Protein AF-A0A968X7D4-F1 (afdb_monomer_lite)

Sequence (92 aa):
MKLKMMTDQVQNMITKMGQTVNDITKSMKAVKSASDALVGVSWKSPAANEFKGLLEQLHSASQPKIQELDRLKGRLNREKAQWEQTGSKLAG

pLDDT: mean 85.62, std 7.02, range [53.19, 93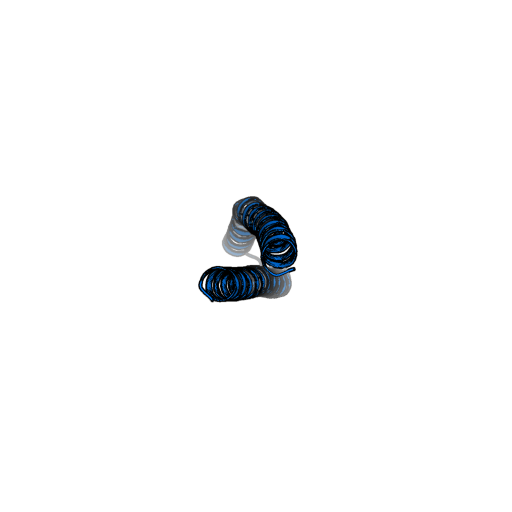.0]

Radius of gyration: 20.65 Å; chains: 1; bounding box: 51×17×52 Å

Structure (mmCIF, N/CA/C/O backbone):
data_AF-A0A968X7D4-F1
#
_entry.id   AF-A0A968X7D4-F1
#
loop_
_atom_site.group_PDB
_atom_site.id
_atom_site.type_symbol
_atom_site.label_atom_id
_atom_site.label_alt_id
_atom_site.label_comp_id
_atom_site.label_asym_id
_atom_site.label_entity_id
_atom_site.label_seq_id
_atom_site.pdbx_PDB_ins_code
_atom_site.Cartn_x
_atom_site.Cartn_y
_atom_site.Cartn_z
_atom_site.occupancy
_atom_site.B_iso_or_equiv
_atom_site.auth_seq_id
_atom_site.auth_comp_id
_atom_site.auth_asym_id
_atom_site.auth_atom_id
_atom_site.pdbx_PDB_model_num
ATOM 1 N N . MET A 1 1 ? -30.572 -2.641 16.147 1.00 61.47 1 MET A N 1
ATOM 2 C CA . MET A 1 1 ? -30.314 -3.070 14.747 1.00 61.47 1 MET A CA 1
ATOM 3 C C . MET A 1 1 ? -29.426 -2.110 13.944 1.00 61.47 1 MET A C 1
ATOM 5 O O . MET A 1 1 ? -28.511 -2.596 13.296 1.00 61.47 1 MET A O 1
ATOM 9 N N . LYS A 1 2 ? -29.619 -0.778 13.999 1.00 72.56 2 LYS A N 1
ATOM 10 C CA . LYS A 1 2 ? -28.835 0.192 13.195 1.00 72.56 2 LYS A CA 1
ATOM 11 C C . LYS A 1 2 ? -27.315 0.174 13.454 1.00 72.56 2 LYS A C 1
ATOM 13 O O . LYS A 1 2 ? -26.550 0.236 12.502 1.00 72.56 2 LYS A O 1
ATOM 18 N N . LEU A 1 3 ? -26.886 0.021 14.711 1.00 76.12 3 LEU A N 1
ATOM 19 C CA . LEU A 1 3 ? -25.461 0.059 15.082 1.00 76.12 3 LEU A CA 1
ATOM 20 C C . LEU A 1 3 ? -24.654 -1.111 14.487 1.00 76.12 3 LEU A C 1
ATOM 22 O O . LEU A 1 3 ? -23.587 -0.893 13.928 1.00 76.12 3 LEU A O 1
ATOM 26 N N . LYS A 1 4 ? -25.216 -2.330 14.522 1.00 77.75 4 LYS A N 1
ATOM 27 C CA . LYS A 1 4 ? -24.615 -3.536 13.922 1.00 77.75 4 LYS A CA 1
ATOM 28 C C . LYS A 1 4 ? -24.441 -3.401 12.403 1.00 77.75 4 LYS A C 1
ATOM 30 O O . LYS A 1 4 ? -23.392 -3.714 11.861 1.00 77.75 4 LYS A O 1
ATOM 35 N N . MET A 1 5 ? -25.452 -2.860 11.720 1.00 77.62 5 MET A N 1
ATOM 36 C CA . MET A 1 5 ? -25.381 -2.614 10.276 1.00 77.62 5 MET A CA 1
ATOM 37 C C . MET A 1 5 ? -24.261 -1.622 9.916 1.00 77.62 5 MET A C 1
ATOM 39 O O . MET A 1 5 ? -23.558 -1.822 8.929 1.00 77.62 5 MET A O 1
ATOM 43 N N . MET A 1 6 ? -24.056 -0.580 10.730 1.00 80.75 6 MET A N 1
ATOM 44 C CA . MET A 1 6 ? -22.970 0.386 10.527 1.00 80.75 6 MET A CA 1
ATOM 45 C C . MET A 1 6 ? -21.590 -0.235 10.779 1.00 80.75 6 MET A C 1
ATOM 47 O O . MET A 1 6 ? -20.674 -0.012 9.989 1.00 80.75 6 MET A O 1
ATOM 51 N N . THR A 1 7 ? -21.427 -1.050 11.827 1.00 86.12 7 THR A N 1
ATOM 52 C CA . THR A 1 7 ? -20.153 -1.742 12.101 1.00 86.12 7 THR A CA 1
ATOM 53 C C . THR A 1 7 ? -19.798 -2.751 11.009 1.00 86.12 7 THR A C 1
ATOM 55 O O . THR A 1 7 ? -18.627 -2.860 10.643 1.00 86.12 7 THR A O 1
ATOM 58 N N . ASP A 1 8 ? -20.793 -3.430 10.429 1.00 87.62 8 ASP A N 1
ATOM 59 C CA . ASP A 1 8 ? -20.603 -4.360 9.309 1.00 87.62 8 ASP A CA 1
ATOM 60 C C . ASP A 1 8 ? -20.213 -3.617 8.018 1.00 87.62 8 ASP A C 1
ATOM 62 O O . ASP A 1 8 ? -19.305 -4.032 7.294 1.00 87.62 8 ASP A O 1
ATOM 66 N N . GLN A 1 9 ? -20.838 -2.465 7.742 1.00 86.94 9 GLN A N 1
ATOM 67 C CA . GLN A 1 9 ? -20.450 -1.595 6.625 1.00 86.94 9 GLN A CA 1
ATOM 68 C C . GLN A 1 9 ? -19.015 -1.079 6.779 1.00 86.94 9 GLN A C 1
ATOM 70 O O . GLN A 1 9 ? -18.238 -1.133 5.823 1.00 86.94 9 GLN A O 1
ATOM 75 N N . VAL A 1 10 ? -18.637 -0.633 7.981 1.00 87.50 10 VAL A N 1
ATOM 76 C CA . VAL A 1 10 ? -17.263 -0.210 8.285 1.00 87.50 10 VAL A CA 1
ATOM 77 C C . VAL A 1 10 ? -16.278 -1.361 8.107 1.00 87.50 10 VAL A C 1
ATOM 79 O O . VAL A 1 10 ? -15.243 -1.172 7.469 1.00 87.50 10 VAL A O 1
ATOM 82 N N . GLN A 1 11 ? -16.613 -2.570 8.564 1.00 91.50 11 GLN A N 1
ATOM 83 C CA . GLN A 1 11 ? -15.776 -3.753 8.349 1.00 91.50 11 GLN A CA 1
ATOM 84 C C . GLN A 1 11 ? -15.548 -4.033 6.860 1.00 91.50 11 GLN A C 1
ATOM 86 O O . GLN A 1 11 ? -14.416 -4.282 6.444 1.00 91.50 11 GLN A O 1
ATOM 91 N N . ASN A 1 12 ? -16.601 -3.950 6.046 1.00 91.69 12 ASN A N 1
ATOM 92 C CA . ASN A 1 12 ? -16.501 -4.154 4.604 1.00 91.69 12 ASN A CA 1
ATOM 93 C C . ASN A 1 12 ? -15.609 -3.100 3.935 1.00 91.69 12 ASN A C 1
ATOM 95 O O . ASN A 1 12 ? -14.816 -3.438 3.054 1.00 91.69 12 ASN A O 1
ATOM 99 N N . MET A 1 13 ? -15.699 -1.836 4.359 1.00 89.56 13 MET A N 1
ATOM 100 C CA . MET A 1 13 ? -14.827 -0.768 3.859 1.00 89.56 13 MET A CA 1
ATOM 101 C C . MET A 1 13 ? -13.362 -1.006 4.238 1.00 89.56 13 MET A C 1
ATOM 103 O O . MET A 1 13 ? -12.494 -0.928 3.372 1.00 89.56 13 MET A O 1
ATOM 107 N N . ILE A 1 14 ? -13.090 -1.374 5.494 1.00 89.88 14 ILE A N 1
ATOM 108 C CA . ILE A 1 14 ? -11.747 -1.712 5.990 1.00 89.88 14 ILE A CA 1
ATOM 109 C C . ILE A 1 14 ? -11.132 -2.851 5.170 1.00 89.88 14 ILE A C 1
ATOM 111 O O . ILE A 1 14 ? -9.976 -2.754 4.750 1.00 89.88 14 ILE A O 1
ATOM 115 N N . THR A 1 15 ? -11.905 -3.906 4.900 1.00 93.00 15 THR A N 1
ATOM 116 C CA . THR A 1 15 ? -11.460 -5.046 4.088 1.00 93.00 15 THR A CA 1
ATOM 117 C C . THR A 1 15 ? -11.130 -4.621 2.659 1.00 93.00 15 THR A C 1
ATOM 119 O O . THR A 1 15 ? -10.041 -4.929 2.175 1.00 93.00 15 THR A O 1
ATOM 122 N N . LYS A 1 16 ? -12.022 -3.867 1.999 1.00 91.56 16 LYS A N 1
ATOM 123 C CA . LYS A 1 16 ? -11.799 -3.375 0.629 1.00 91.56 16 LYS A CA 1
ATOM 124 C C . LYS A 1 16 ? -10.574 -2.469 0.540 1.00 91.56 16 LYS A C 1
ATOM 126 O O . LYS A 1 16 ? -9.747 -2.654 -0.342 1.00 91.56 16 LYS A O 1
ATOM 131 N N . MET A 1 17 ? -10.407 -1.540 1.483 1.00 89.06 17 MET A N 1
ATOM 132 C CA . MET A 1 17 ? -9.213 -0.693 1.552 1.00 89.06 17 MET A CA 1
ATOM 133 C C . MET A 1 17 ? -7.938 -1.524 1.711 1.00 89.06 17 MET A C 1
ATOM 135 O O . MET A 1 17 ? -6.953 -1.275 1.020 1.00 89.06 17 MET A O 1
ATOM 139 N N . GLY A 1 18 ? -7.957 -2.528 2.594 1.00 90.81 18 GLY A N 1
ATOM 140 C CA . GLY A 1 18 ? -6.826 -3.434 2.788 1.00 90.81 18 GLY A CA 1
ATOM 141 C C . GLY A 1 18 ? -6.468 -4.221 1.524 1.00 90.81 18 GLY A C 1
ATOM 142 O O . GLY A 1 18 ? -5.287 -4.350 1.206 1.00 90.81 18 GLY A O 1
ATOM 143 N N . GLN A 1 19 ? -7.472 -4.700 0.784 1.00 92.94 19 GLN A N 1
ATOM 144 C CA . GLN A 1 19 ? -7.281 -5.370 -0.507 1.00 92.94 19 GLN A CA 1
ATOM 145 C C . GLN A 1 19 ? -6.660 -4.422 -1.538 1.00 92.94 19 GLN A C 1
ATOM 147 O O . GLN A 1 19 ? -5.605 -4.735 -2.079 1.00 92.94 19 GLN A O 1
ATOM 152 N N . THR A 1 20 ? -7.225 -3.225 -1.717 1.00 89.19 20 THR A N 1
ATOM 153 C CA . THR A 1 20 ? -6.703 -2.223 -2.658 1.00 89.19 20 THR A CA 1
ATOM 154 C C . THR A 1 20 ? -5.249 -1.848 -2.360 1.00 89.19 20 THR A C 1
ATOM 156 O O . THR A 1 20 ? -4.427 -1.790 -3.272 1.00 89.19 20 THR A O 1
ATOM 159 N N . VAL A 1 21 ? -4.896 -1.630 -1.088 1.00 89.00 21 VAL A N 1
ATOM 160 C CA . VAL A 1 21 ? -3.509 -1.335 -0.684 1.00 89.00 21 VAL A CA 1
ATOM 161 C C . VAL A 1 21 ? -2.567 -2.489 -1.035 1.00 89.00 21 VAL A C 1
ATOM 163 O O . VAL A 1 21 ? -1.469 -2.262 -1.555 1.00 89.00 21 VAL A O 1
ATOM 166 N N . ASN A 1 22 ? -2.991 -3.727 -0.778 1.00 91.50 22 ASN A N 1
ATOM 167 C CA . ASN A 1 22 ? -2.211 -4.918 -1.100 1.00 91.50 22 ASN A CA 1
ATOM 168 C C . ASN A 1 22 ? -2.001 -5.058 -2.615 1.00 91.50 22 ASN A C 1
ATOM 170 O O . ASN A 1 22 ? -0.881 -5.303 -3.061 1.00 91.50 22 ASN A O 1
ATOM 174 N N . ASP A 1 23 ? -3.051 -4.847 -3.405 1.00 91.56 23 ASP A N 1
ATOM 175 C CA . ASP A 1 23 ? -3.010 -4.971 -4.862 1.00 91.56 23 ASP A CA 1
ATOM 176 C C . ASP A 1 23 ? -2.124 -3.898 -5.501 1.00 91.56 23 ASP A C 1
ATOM 178 O O . ASP A 1 23 ? -1.306 -4.214 -6.370 1.00 91.56 23 ASP A O 1
ATOM 182 N N . ILE A 1 24 ? -2.195 -2.652 -5.018 1.00 87.56 24 ILE A N 1
ATOM 183 C CA . ILE A 1 24 ? -1.300 -1.569 -5.452 1.00 87.56 24 ILE A CA 1
ATOM 184 C C . ILE A 1 24 ? 0.153 -1.919 -5.110 1.00 87.56 24 ILE A C 1
ATOM 186 O O . ILE A 1 24 ? 1.032 -1.838 -5.969 1.00 87.56 24 ILE A O 1
ATOM 190 N N . THR A 1 25 ? 0.415 -2.363 -3.879 1.00 88.56 25 THR A N 1
ATOM 191 C CA . THR A 1 25 ? 1.770 -2.717 -3.424 1.00 88.56 25 THR A CA 1
ATOM 192 C C . THR A 1 25 ? 2.361 -3.861 -4.249 1.00 88.56 25 THR A C 1
ATOM 194 O O . THR A 1 25 ? 3.508 -3.784 -4.695 1.00 88.56 25 THR A O 1
ATOM 197 N N . LYS A 1 26 ? 1.572 -4.910 -4.507 1.00 91.25 26 LYS A N 1
ATOM 198 C CA . LYS A 1 26 ? 1.973 -6.039 -5.355 1.00 91.25 26 LYS A CA 1
ATOM 199 C C . LYS A 1 26 ? 2.241 -5.606 -6.789 1.00 91.25 26 LYS A C 1
ATOM 201 O O . LYS A 1 26 ? 3.271 -5.987 -7.339 1.00 91.25 26 LYS A O 1
ATOM 206 N N . SER A 1 27 ? 1.358 -4.795 -7.368 1.00 89.50 27 SER A N 1
ATOM 207 C CA . SER A 1 27 ? 1.497 -4.310 -8.744 1.00 89.50 27 SER A CA 1
ATOM 208 C C . SER A 1 27 ? 2.761 -3.470 -8.908 1.00 89.50 27 SER A C 1
ATOM 210 O O . SER A 1 27 ? 3.547 -3.717 -9.818 1.00 89.50 27 SER A O 1
ATOM 212 N N . MET A 1 28 ? 3.035 -2.550 -7.977 1.00 87.69 28 MET A N 1
ATOM 213 C CA . MET A 1 28 ? 4.273 -1.763 -7.991 1.00 87.69 28 MET A CA 1
ATOM 214 C C . MET A 1 28 ? 5.521 -2.640 -7.855 1.00 87.69 28 MET A C 1
ATOM 216 O O . MET A 1 28 ? 6.497 -2.431 -8.574 1.00 87.69 28 MET A O 1
ATOM 220 N N . LYS A 1 29 ? 5.497 -3.645 -6.968 1.00 88.44 29 LYS A N 1
ATOM 221 C CA . LYS A 1 29 ? 6.616 -4.584 -6.815 1.00 88.44 29 LYS A CA 1
ATOM 222 C C . LYS A 1 29 ? 6.843 -5.391 -8.094 1.00 88.44 29 LYS A C 1
ATOM 224 O O . LYS A 1 29 ? 7.987 -5.537 -8.509 1.00 88.44 29 LYS A O 1
ATOM 229 N N . ALA A 1 30 ? 5.775 -5.872 -8.730 1.00 89.44 30 ALA A N 1
ATOM 230 C CA . ALA A 1 30 ? 5.850 -6.621 -9.980 1.00 89.44 30 ALA A CA 1
ATOM 231 C C . ALA A 1 30 ? 6.432 -5.772 -11.117 1.00 89.44 30 ALA A C 1
ATOM 233 O O . ALA A 1 30 ? 7.355 -6.218 -11.793 1.00 89.44 30 ALA A O 1
ATOM 234 N N . VAL A 1 31 ? 5.959 -4.530 -11.279 1.00 86.75 31 VAL A N 1
ATOM 235 C CA . VAL A 1 31 ? 6.479 -3.597 -12.291 1.00 86.75 31 VAL A CA 1
ATOM 236 C C . VAL A 1 31 ? 7.951 -3.277 -12.034 1.00 86.75 31 VAL A C 1
ATOM 238 O O . VAL A 1 31 ? 8.755 -3.336 -12.962 1.00 86.75 31 VAL A O 1
ATOM 241 N N . LYS A 1 32 ? 8.333 -3.010 -10.779 1.00 86.44 32 LYS A N 1
ATOM 242 C CA . LYS A 1 32 ? 9.735 -2.772 -10.418 1.00 86.44 32 LYS A CA 1
ATOM 243 C C . LYS A 1 32 ? 10.609 -3.988 -10.729 1.00 86.44 32 LYS A C 1
ATOM 245 O O . LYS A 1 32 ? 11.639 -3.833 -11.369 1.00 86.44 32 LYS A O 1
ATOM 250 N N . SER A 1 33 ? 10.195 -5.190 -10.328 1.00 87.25 33 SER A N 1
ATOM 251 C CA . SER A 1 33 ? 10.946 -6.422 -10.601 1.00 87.25 33 SER A CA 1
ATOM 252 C C . SER A 1 33 ? 11.071 -6.717 -12.098 1.00 87.25 33 SER A C 1
ATOM 254 O O . SER A 1 33 ? 12.147 -7.102 -12.545 1.00 87.25 33 SER A O 1
ATOM 256 N N . ALA A 1 34 ? 10.008 -6.504 -12.880 1.00 84.62 34 ALA A N 1
ATOM 257 C CA . ALA A 1 34 ? 10.057 -6.648 -14.333 1.00 84.62 34 ALA A CA 1
ATOM 258 C C . ALA A 1 34 ? 11.002 -5.615 -14.969 1.00 84.62 34 ALA A C 1
ATOM 260 O O . ALA A 1 34 ? 11.804 -5.962 -15.834 1.00 84.62 34 ALA A O 1
ATOM 261 N N . SER A 1 35 ? 10.961 -4.364 -14.503 1.00 82.81 35 SER A N 1
ATOM 262 C CA . SER A 1 35 ? 11.874 -3.316 -14.963 1.00 82.81 35 SER A CA 1
ATOM 263 C C . SER A 1 35 ? 13.326 -3.616 -14.600 1.00 82.81 35 SER A C 1
ATOM 265 O O . SER A 1 35 ? 14.191 -3.465 -15.453 1.00 82.81 35 SER A O 1
ATOM 267 N N . ASP A 1 36 ? 13.607 -4.057 -13.373 1.00 83.31 36 ASP A N 1
ATOM 268 C CA . ASP A 1 36 ? 14.960 -4.412 -12.926 1.00 83.31 36 ASP A CA 1
ATOM 269 C C . ASP A 1 36 ? 15.529 -5.600 -13.731 1.00 83.31 36 ASP A C 1
ATOM 271 O O . ASP A 1 36 ? 16.731 -5.662 -13.970 1.00 83.31 36 ASP A O 1
ATOM 275 N N . ALA A 1 37 ? 14.678 -6.526 -14.192 1.00 82.12 37 ALA A N 1
ATOM 276 C CA . ALA A 1 37 ? 15.087 -7.637 -15.055 1.00 82.12 37 ALA A CA 1
ATOM 277 C C . ALA A 1 37 ? 15.370 -7.207 -16.509 1.00 82.12 37 ALA A C 1
ATOM 279 O O . ALA A 1 37 ? 16.201 -7.810 -17.192 1.00 82.12 37 ALA A O 1
ATOM 280 N N . LEU A 1 38 ? 14.678 -6.174 -16.999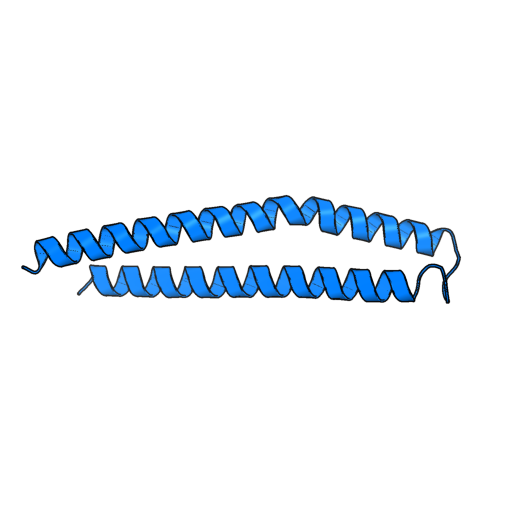 1.00 78.75 38 LEU A N 1
ATOM 281 C CA . LEU A 1 38 ? 14.836 -5.659 -18.361 1.00 78.75 38 LEU A CA 1
ATOM 282 C C . LEU A 1 38 ? 16.005 -4.670 -18.466 1.00 78.75 38 LEU A C 1
ATOM 284 O O . LEU A 1 38 ? 16.847 -4.797 -19.361 1.00 78.75 38 LEU A O 1
ATOM 288 N N . VAL A 1 39 ? 16.073 -3.702 -17.551 1.00 78.81 39 VAL A N 1
ATOM 289 C CA . VAL A 1 39 ? 17.061 -2.617 -17.542 1.00 78.81 39 VAL A CA 1
ATOM 290 C C . VAL A 1 39 ? 18.405 -3.142 -17.034 1.00 78.81 39 VAL A C 1
ATOM 292 O O . VAL A 1 39 ? 18.514 -3.636 -15.919 1.00 78.81 39 VAL A O 1
ATOM 295 N N . GLY A 1 40 ? 19.458 -3.027 -17.846 1.00 64.75 40 GLY A N 1
ATOM 296 C CA . GLY A 1 40 ? 20.812 -3.462 -17.469 1.00 64.75 40 GLY A CA 1
ATOM 297 C C . GLY A 1 40 ? 21.189 -4.885 -17.899 1.00 64.75 40 GLY A C 1
ATOM 298 O O . GLY A 1 40 ? 22.381 -5.194 -17.937 1.00 64.75 40 GLY A O 1
ATOM 299 N N . VAL A 1 41 ? 20.227 -5.710 -18.320 1.00 72.12 41 VAL A N 1
ATOM 300 C CA . VAL A 1 41 ? 20.499 -6.999 -18.985 1.00 72.12 41 VAL A CA 1
ATOM 301 C C . VAL A 1 41 ? 20.176 -6.903 -20.472 1.00 72.12 41 VAL A C 1
ATOM 303 O O . VAL A 1 41 ? 21.081 -7.025 -21.295 1.00 72.12 41 VAL A O 1
ATOM 306 N N . SER A 1 42 ? 18.917 -6.607 -20.806 1.00 72.81 42 SER A N 1
ATOM 307 C CA . SER A 1 42 ? 18.412 -6.639 -22.189 1.00 72.81 42 SER A CA 1
ATOM 308 C C . SER A 1 42 ? 18.189 -5.247 -22.783 1.00 72.81 42 SER A C 1
ATOM 310 O O . SER A 1 42 ? 18.271 -5.068 -23.994 1.00 72.81 42 SER A O 1
ATOM 312 N N . TRP A 1 43 ? 17.944 -4.243 -21.938 1.00 77.38 43 TRP A N 1
ATOM 313 C CA . TRP A 1 43 ? 17.716 -2.861 -22.346 1.00 77.38 43 TRP A CA 1
ATOM 314 C C . TRP A 1 43 ? 18.715 -1.933 -21.648 1.00 77.38 43 TRP A C 1
ATOM 316 O O . TRP A 1 43 ? 18.600 -1.628 -20.460 1.00 77.38 43 TRP A O 1
ATOM 326 N N . LYS A 1 44 ? 19.748 -1.520 -22.390 1.00 77.19 44 LYS A N 1
ATOM 327 C CA . LYS A 1 44 ? 20.801 -0.595 -21.939 1.00 77.19 44 LYS A CA 1
ATOM 328 C C . LYS A 1 44 ? 20.769 0.661 -22.806 1.00 77.19 44 LYS A C 1
ATOM 330 O O . LYS A 1 44 ? 21.546 0.790 -23.745 1.00 77.19 44 LYS A O 1
ATOM 335 N N . SER A 1 45 ? 19.838 1.566 -22.525 1.00 83.25 45 SER A N 1
ATOM 336 C CA . SER A 1 45 ? 19.767 2.868 -23.195 1.00 83.25 45 SER A CA 1
ATOM 337 C C . SER A 1 45 ? 19.445 3.984 -22.196 1.00 83.25 45 SER A C 1
ATOM 339 O O . SER A 1 45 ? 18.950 3.697 -21.104 1.00 83.25 45 SER A O 1
ATOM 341 N N . PRO A 1 46 ? 19.680 5.260 -22.551 1.00 83.50 46 PRO A N 1
ATOM 342 C CA . PRO A 1 46 ? 19.241 6.393 -21.737 1.00 83.50 46 PRO A CA 1
ATOM 343 C C . PRO A 1 46 ? 17.747 6.332 -21.386 1.00 83.50 46 PRO A C 1
ATOM 345 O O . PRO A 1 46 ? 17.388 6.557 -20.235 1.00 83.50 46 PRO A O 1
ATOM 348 N N . ALA A 1 47 ? 16.899 5.908 -22.330 1.00 85.31 47 ALA A N 1
ATOM 349 C CA . ALA A 1 47 ? 15.466 5.719 -22.100 1.00 85.31 47 ALA A CA 1
ATOM 350 C C . ALA A 1 47 ? 15.160 4.620 -21.061 1.00 85.31 47 ALA A C 1
ATOM 352 O O . ALA A 1 47 ? 14.209 4.745 -20.296 1.00 85.31 47 ALA A O 1
ATOM 353 N N . ALA A 1 48 ? 15.982 3.566 -20.985 1.00 84.62 48 ALA A N 1
ATOM 354 C CA . ALA A 1 48 ? 15.854 2.522 -19.965 1.00 84.62 48 ALA A CA 1
ATOM 355 C C . ALA A 1 48 ? 16.116 3.079 -18.553 1.00 84.62 48 ALA A C 1
ATOM 357 O O . ALA A 1 48 ? 15.398 2.767 -17.601 1.00 84.62 48 ALA A O 1
ATOM 358 N N . ASN A 1 49 ? 17.130 3.941 -18.429 1.00 84.06 49 ASN A N 1
ATOM 359 C CA . ASN A 1 49 ? 17.460 4.615 -17.173 1.00 84.06 49 ASN A CA 1
ATOM 360 C C . ASN A 1 49 ? 16.396 5.653 -16.788 1.00 84.06 49 ASN A C 1
ATOM 362 O O . ASN A 1 49 ? 16.031 5.742 -15.618 1.00 84.06 49 ASN A O 1
ATOM 366 N N . GLU A 1 50 ? 15.868 6.400 -17.760 1.00 87.75 50 GLU A N 1
ATOM 367 C CA . GLU A 1 50 ? 14.769 7.347 -17.547 1.00 87.75 50 GLU A CA 1
ATOM 368 C C . GLU A 1 50 ? 13.504 6.630 -17.061 1.00 87.75 50 GLU A C 1
ATOM 370 O O . GLU A 1 50 ? 12.926 7.012 -16.044 1.00 87.75 50 GLU A O 1
ATOM 375 N N . PHE A 1 51 ? 13.125 5.528 -17.716 1.00 86.44 51 PHE A N 1
ATOM 376 C CA . PHE A 1 51 ? 11.996 4.701 -17.298 1.00 86.44 51 PHE A CA 1
ATOM 377 C C . PHE A 1 51 ? 12.168 4.170 -15.869 1.00 86.44 51 PHE A C 1
ATOM 379 O O . PHE A 1 51 ? 11.244 4.260 -15.058 1.00 86.44 51 PHE A O 1
ATOM 386 N N . LYS A 1 52 ? 13.367 3.679 -15.523 1.00 85.25 52 LYS A N 1
ATOM 387 C CA . LYS A 1 52 ? 13.685 3.259 -14.152 1.00 85.25 52 LYS A CA 1
ATOM 388 C C . LYS A 1 52 ? 13.503 4.407 -13.152 1.00 85.25 52 LYS A C 1
ATOM 390 O O . LYS A 1 52 ? 12.876 4.208 -12.112 1.00 85.25 52 LYS A O 1
ATOM 395 N N . GLY A 1 53 ? 13.984 5.605 -13.483 1.00 87.56 53 GLY A N 1
ATOM 396 C CA . GLY A 1 53 ? 13.807 6.798 -12.653 1.00 87.56 53 GLY A CA 1
ATOM 397 C C . GLY A 1 53 ? 12.333 7.162 -12.446 1.00 87.56 53 GLY A C 1
ATOM 398 O O . GLY A 1 53 ? 11.917 7.432 -11.320 1.00 87.56 53 GLY A O 1
ATOM 399 N N . LEU A 1 54 ? 11.511 7.096 -13.498 1.00 90.38 54 LEU A N 1
ATOM 400 C CA . LEU A 1 54 ? 10.065 7.334 -13.405 1.00 90.38 54 LEU A CA 1
ATOM 401 C C . LEU A 1 54 ? 9.361 6.304 -12.509 1.00 90.38 54 LEU A C 1
ATOM 403 O O . LEU A 1 54 ? 8.473 6.665 -11.734 1.00 90.38 54 LEU A O 1
ATOM 407 N N . LEU A 1 55 ? 9.769 5.033 -12.556 1.00 88.56 55 LEU A N 1
ATOM 408 C CA . LEU A 1 55 ? 9.232 4.000 -11.665 1.00 88.56 55 LEU A CA 1
ATOM 409 C C . LEU A 1 55 ? 9.608 4.229 -10.198 1.00 88.56 55 LEU A C 1
ATOM 411 O O . LEU A 1 55 ? 8.770 4.051 -9.311 1.00 88.56 55 LEU A O 1
ATOM 415 N N . GLU A 1 56 ? 10.844 4.644 -9.926 1.00 88.06 56 GLU A N 1
ATOM 416 C CA . GLU A 1 56 ? 11.286 5.001 -8.574 1.00 88.06 56 GLU A CA 1
ATOM 417 C C . GLU A 1 56 ? 10.529 6.224 -8.034 1.00 88.06 56 GLU A C 1
ATOM 419 O O . GLU A 1 56 ? 10.109 6.228 -6.869 1.00 88.06 56 GLU A O 1
ATOM 424 N N . GLN A 1 57 ? 10.274 7.226 -8.882 1.00 90.56 57 GLN A N 1
ATOM 425 C CA . GLN A 1 57 ? 9.434 8.377 -8.545 1.00 90.56 57 GLN A CA 1
ATOM 426 C C . GLN A 1 57 ? 7.991 7.958 -8.252 1.00 90.56 57 GLN A C 1
ATOM 428 O O . GLN A 1 57 ? 7.440 8.358 -7.227 1.00 90.56 57 GLN A O 1
ATOM 433 N N . LEU A 1 58 ? 7.390 7.108 -9.093 1.00 86.94 58 LEU A N 1
ATOM 434 C CA . LEU A 1 58 ? 6.035 6.594 -8.883 1.00 86.94 58 LEU A CA 1
ATOM 435 C C . LEU A 1 58 ? 5.921 5.835 -7.555 1.00 86.94 58 LEU A C 1
ATOM 437 O O . LEU A 1 58 ? 4.980 6.062 -6.790 1.00 86.94 58 LEU A O 1
ATOM 441 N N . HIS A 1 59 ? 6.886 4.962 -7.256 1.00 87.62 59 HIS A N 1
ATOM 4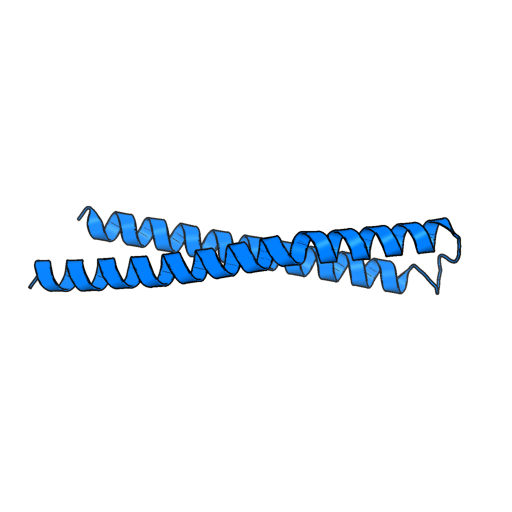42 C CA . HIS A 1 59 ? 6.932 4.227 -5.994 1.00 87.62 59 HIS A CA 1
ATOM 443 C C . HIS A 1 59 ? 7.038 5.182 -4.795 1.00 87.62 59 HIS A C 1
ATOM 445 O O . HIS A 1 59 ? 6.271 5.067 -3.836 1.00 87.62 59 HIS A O 1
ATOM 451 N N . SER A 1 60 ? 7.935 6.166 -4.876 1.00 89.81 60 SER A N 1
ATOM 452 C CA . SER A 1 60 ? 8.147 7.155 -3.813 1.00 89.81 60 SER A CA 1
ATOM 453 C C . SER A 1 60 ? 6.926 8.053 -3.599 1.00 89.81 60 SER A C 1
ATOM 455 O O . SER A 1 60 ? 6.566 8.331 -2.460 1.00 89.81 60 SER A O 1
ATOM 457 N N . ALA A 1 61 ? 6.235 8.452 -4.669 1.00 89.56 61 ALA A N 1
ATOM 458 C CA . ALA A 1 61 ? 5.015 9.256 -4.596 1.00 89.56 61 ALA A CA 1
ATOM 459 C C . ALA A 1 61 ? 3.803 8.465 -4.066 1.00 89.56 61 ALA A C 1
ATOM 461 O O . ALA A 1 61 ? 2.891 9.042 -3.468 1.00 89.56 61 ALA A 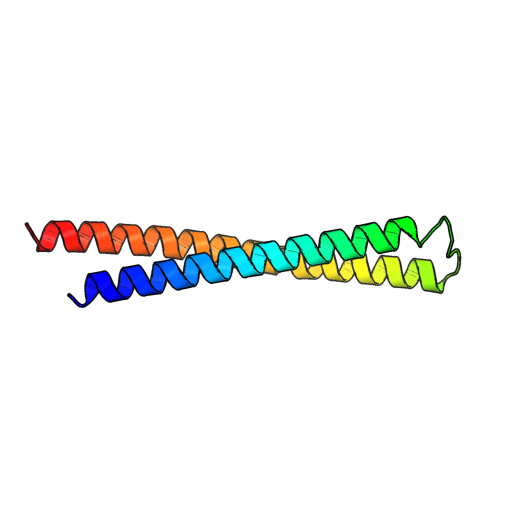O 1
ATOM 462 N N . SER A 1 62 ? 3.783 7.145 -4.269 1.00 87.62 62 SER A N 1
ATOM 463 C CA . SER A 1 62 ? 2.675 6.271 -3.853 1.00 87.62 62 SER A CA 1
ATOM 464 C C . SER A 1 62 ? 2.798 5.798 -2.401 1.00 87.62 62 SER A C 1
ATOM 466 O O . SER A 1 62 ? 1.783 5.590 -1.734 1.00 87.62 62 SER A O 1
ATOM 468 N N . GLN A 1 63 ? 4.025 5.673 -1.884 1.00 89.12 63 GLN A N 1
ATOM 469 C CA . GLN A 1 63 ? 4.326 5.269 -0.503 1.00 89.12 63 GLN A CA 1
ATOM 470 C C . GLN A 1 63 ? 3.549 6.075 0.561 1.00 89.12 63 GLN A C 1
ATOM 472 O O . GLN A 1 63 ? 2.868 5.454 1.382 1.00 89.12 63 GLN A O 1
ATOM 477 N N . PRO A 1 64 ? 3.547 7.426 0.549 1.00 91.06 64 PRO A N 1
ATOM 478 C CA . PRO A 1 64 ? 2.798 8.216 1.526 1.00 91.06 64 PRO A CA 1
ATOM 479 C C . PRO A 1 64 ? 1.292 7.945 1.500 1.00 91.06 64 PRO A C 1
ATOM 481 O O . PRO A 1 64 ? 0.670 7.837 2.555 1.00 91.06 64 PRO A O 1
ATOM 484 N N . LYS A 1 65 ? 0.709 7.773 0.306 1.00 89.19 65 LYS A N 1
ATOM 485 C CA . LYS A 1 65 ? -0.726 7.490 0.145 1.00 89.19 65 LYS A CA 1
ATOM 486 C C . LYS A 1 65 ? -1.092 6.117 0.701 1.00 89.19 65 LYS A C 1
ATOM 488 O O . LYS A 1 65 ? -2.117 5.970 1.357 1.00 89.19 65 LYS A O 1
ATOM 493 N N . ILE A 1 66 ? -0.238 5.117 0.489 1.00 90.00 66 ILE A N 1
ATOM 494 C CA . ILE A 1 66 ? -0.413 3.780 1.073 1.00 90.00 66 ILE A CA 1
ATOM 495 C C . ILE A 1 66 ? -0.371 3.849 2.602 1.00 90.00 66 ILE A C 1
ATOM 497 O O . ILE A 1 66 ? -1.254 3.310 3.268 1.00 90.00 66 ILE A O 1
ATOM 501 N N . GLN A 1 67 ? 0.599 4.574 3.163 1.00 90.50 67 GLN A N 1
ATOM 502 C CA . GLN A 1 67 ? 0.702 4.766 4.611 1.00 90.50 67 GLN A CA 1
ATOM 503 C C . GLN A 1 67 ? -0.515 5.508 5.183 1.00 90.50 67 GLN A C 1
ATOM 505 O O . GLN A 1 67 ? -0.983 5.185 6.275 1.00 90.50 67 GLN A O 1
ATOM 510 N N . GLU A 1 68 ? -1.047 6.494 4.463 1.00 91.44 68 GLU A N 1
ATOM 511 C CA . GLU A 1 68 ? -2.271 7.199 4.844 1.00 91.44 68 GLU A CA 1
ATOM 512 C C . GLU A 1 68 ? -3.490 6.267 4.853 1.00 91.44 68 GLU A C 1
ATOM 514 O O . GLU A 1 68 ? -4.244 6.259 5.830 1.00 91.44 68 GLU A O 1
ATOM 519 N N . LEU A 1 69 ? -3.644 5.422 3.830 1.00 89.31 69 LEU A N 1
ATOM 520 C CA . LEU A 1 69 ? -4.708 4.417 3.774 1.00 89.31 69 LEU A CA 1
ATOM 521 C C . LEU A 1 69 ? -4.607 3.415 4.932 1.00 89.31 69 LEU A C 1
ATOM 523 O O . LEU A 1 69 ? -5.623 3.098 5.555 1.00 89.31 69 LEU A O 1
ATOM 527 N N . ASP A 1 70 ? -3.400 2.969 5.285 1.00 88.56 70 ASP A N 1
ATOM 528 C CA . ASP A 1 70 ? -3.184 2.095 6.443 1.00 88.56 70 ASP A CA 1
ATOM 529 C C . ASP A 1 70 ? -3.493 2.790 7.777 1.00 88.56 70 ASP A C 1
ATOM 531 O O . ASP A 1 70 ? -4.110 2.190 8.666 1.00 88.56 70 ASP A O 1
ATOM 535 N N . ARG A 1 71 ? -3.142 4.075 7.920 1.00 90.81 71 ARG A N 1
ATOM 536 C CA . ARG A 1 71 ? -3.521 4.880 9.094 1.00 90.81 71 ARG A CA 1
ATOM 537 C C . ARG A 1 71 ? -5.035 5.025 9.204 1.00 90.81 71 ARG A C 1
ATOM 539 O O . ARG A 1 71 ? -5.578 4.858 10.299 1.00 90.81 71 ARG A O 1
ATOM 546 N N . LEU A 1 72 ? -5.721 5.308 8.097 1.00 90.12 72 LEU A N 1
ATOM 547 C CA . LEU A 1 72 ? -7.177 5.434 8.057 1.00 90.12 72 LEU A CA 1
ATOM 548 C C . LEU A 1 72 ? -7.854 4.105 8.411 1.00 90.12 72 LEU A C 1
ATOM 550 O O . LEU A 1 72 ? -8.737 4.081 9.266 1.00 90.12 72 LEU A O 1
ATOM 554 N N . LYS A 1 73 ? -7.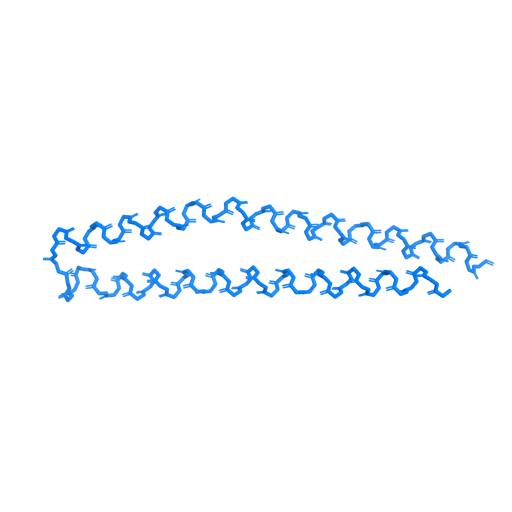366 2.990 7.859 1.00 89.62 73 LYS A N 1
ATOM 555 C CA . LYS A 1 73 ? -7.791 1.630 8.221 1.00 89.62 73 LYS A CA 1
ATOM 556 C C . LYS A 1 73 ? -7.661 1.381 9.728 1.00 89.62 73 LYS A C 1
ATOM 558 O O . LYS A 1 73 ? -8.584 0.876 10.362 1.00 89.62 73 LYS A O 1
ATOM 563 N N . GLY A 1 74 ? -6.533 1.772 10.325 1.00 90.06 74 GLY A N 1
ATOM 564 C CA . GLY A 1 74 ? -6.307 1.669 11.768 1.00 90.06 74 GLY A CA 1
ATOM 565 C C . GLY A 1 74 ? -7.269 2.523 12.601 1.00 90.06 74 GLY A C 1
ATOM 566 O O . GLY A 1 74 ? -7.744 2.069 13.641 1.00 90.06 74 GLY A O 1
ATOM 567 N N . ARG A 1 75 ? -7.589 3.742 12.147 1.00 91.56 75 ARG A N 1
ATOM 568 C CA . ARG A 1 75 ? -8.591 4.609 12.794 1.00 91.56 75 ARG A CA 1
ATOM 569 C C . ARG A 1 75 ? -9.988 3.993 12.740 1.00 91.56 75 ARG A C 1
ATOM 571 O O . ARG A 1 75 ? -10.616 3.885 13.787 1.00 91.56 75 ARG A O 1
ATOM 578 N N . LEU A 1 76 ? -10.415 3.523 11.568 1.00 90.81 76 LEU A N 1
ATOM 579 C CA . LEU A 1 76 ? -11.722 2.888 11.377 1.00 90.81 76 LEU A CA 1
ATOM 580 C C . LEU A 1 76 ? -11.873 1.613 12.219 1.00 90.81 76 LEU A C 1
ATOM 582 O O . LEU A 1 76 ? -12.923 1.400 12.816 1.00 90.81 76 LEU A O 1
ATOM 586 N N . ASN A 1 77 ? -10.819 0.797 12.337 1.00 91.38 77 ASN A N 1
ATOM 587 C CA . ASN A 1 77 ? -10.827 -0.376 13.222 1.00 91.38 77 ASN A CA 1
ATOM 588 C C . ASN A 1 77 ? -11.064 0.008 14.692 1.00 91.38 77 ASN A C 1
ATOM 590 O O . ASN A 1 77 ? -11.836 -0.652 15.386 1.00 91.38 77 ASN A O 1
ATOM 594 N N . ARG A 1 78 ? -10.417 1.078 15.174 1.00 92.12 78 ARG A N 1
ATOM 595 C CA . ARG A 1 78 ? -10.614 1.563 16.551 1.00 92.12 78 ARG A CA 1
ATOM 596 C C . ARG A 1 78 ? -12.019 2.112 16.769 1.00 92.12 78 ARG A C 1
ATOM 598 O O . ARG A 1 78 ? -12.633 1.810 17.785 1.00 92.12 78 ARG A O 1
ATOM 605 N N . GLU A 1 79 ? -12.522 2.893 15.822 1.00 88.44 79 GLU A N 1
ATOM 606 C CA . GLU A 1 79 ? -13.862 3.479 15.892 1.00 88.44 79 GLU A CA 1
ATOM 607 C C . GLU A 1 79 ? -14.951 2.397 15.873 1.00 88.44 79 GLU A C 1
ATOM 609 O O . GLU A 1 79 ? -15.844 2.401 16.720 1.00 88.44 79 GLU A O 1
ATOM 614 N N . LYS A 1 80 ? -14.805 1.385 15.007 1.00 89.38 80 LYS A N 1
ATOM 615 C CA . LYS A 1 80 ? -15.663 0.194 15.003 1.00 89.38 80 LYS A CA 1
ATOM 616 C C . LYS A 1 80 ? -15.685 -0.493 16.373 1.00 89.38 80 LYS A C 1
ATOM 618 O O . LYS A 1 80 ? -16.765 -0.756 16.896 1.00 89.38 80 LYS A O 1
ATOM 623 N N . ALA A 1 81 ? -14.517 -0.733 16.973 1.00 89.44 81 ALA A N 1
ATOM 624 C CA . ALA A 1 81 ? -14.419 -1.378 18.283 1.00 89.44 81 ALA A CA 1
ATOM 625 C C . ALA A 1 81 ? -15.105 -0.558 19.394 1.00 89.44 81 ALA A C 1
ATOM 627 O O . ALA A 1 81 ? -15.757 -1.122 20.272 1.00 89.44 81 ALA A O 1
ATOM 628 N N . GLN A 1 82 ? -15.007 0.775 19.347 1.00 89.06 82 GLN A N 1
ATOM 629 C CA . GLN A 1 82 ? -15.711 1.655 20.285 1.00 89.06 82 GLN A CA 1
ATOM 630 C C . GLN A 1 82 ? -17.232 1.565 20.123 1.00 89.06 82 GLN A C 1
ATOM 632 O O . GLN A 1 82 ? -17.952 1.498 21.119 1.00 89.06 82 GLN A O 1
ATOM 637 N N . TRP A 1 83 ? -17.736 1.525 18.889 1.00 87.75 83 TRP A N 1
ATOM 638 C CA . TRP A 1 83 ? -19.168 1.353 18.639 1.00 87.75 83 TRP A CA 1
ATOM 639 C C . TRP A 1 83 ? -19.675 -0.011 19.108 1.00 87.75 83 TRP A C 1
ATOM 641 O O . TRP A 1 83 ? -20.726 -0.076 19.740 1.00 87.75 83 TRP A O 1
ATOM 651 N N . GLU A 1 84 ? -18.922 -1.085 18.869 1.00 87.94 84 GLU A N 1
ATOM 652 C CA . GLU A 1 84 ? -19.254 -2.432 19.353 1.00 87.94 84 GLU A CA 1
ATOM 653 C C . GLU A 1 84 ? -19.300 -2.489 20.892 1.00 87.94 84 GLU A C 1
ATOM 655 O O . GLU A 1 84 ? -20.238 -3.054 21.463 1.00 87.94 84 GLU A O 1
ATOM 660 N N . GLN A 1 85 ? -18.357 -1.835 21.581 1.00 87.50 85 GLN A N 1
ATOM 661 C CA . GLN A 1 85 ? -18.374 -1.7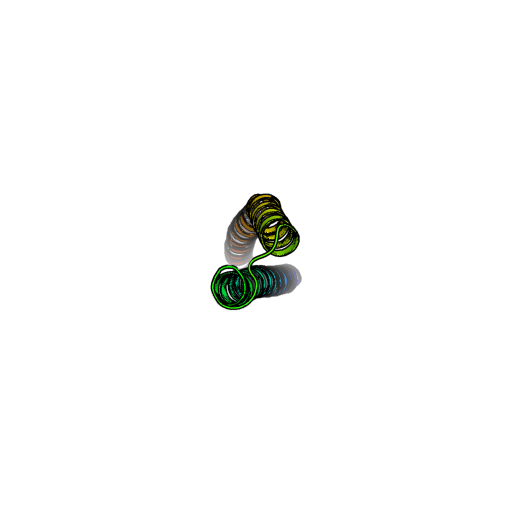18 23.044 1.00 87.50 85 GLN A CA 1
ATOM 662 C C . GLN A 1 85 ? -19.579 -0.922 23.556 1.00 87.50 85 GLN A C 1
ATOM 664 O O . GLN A 1 85 ? -20.261 -1.369 24.478 1.00 87.50 85 GLN A O 1
ATOM 669 N N . THR A 1 86 ? -19.867 0.242 22.968 1.00 86.12 86 THR A N 1
ATOM 670 C CA . THR A 1 86 ? -21.027 1.061 23.353 1.00 86.12 86 THR A CA 1
ATOM 671 C C . THR A 1 86 ? -22.335 0.319 23.099 1.00 86.12 86 THR A C 1
ATOM 673 O O . THR A 1 86 ? -23.205 0.294 23.964 1.00 86.12 86 THR A O 1
ATOM 676 N N . GLY A 1 87 ? -22.464 -0.344 21.949 1.00 81.44 87 GLY A N 1
ATOM 677 C CA . GLY A 1 87 ? -23.630 -1.160 21.625 1.00 81.44 87 GLY A CA 1
ATOM 678 C C . GLY A 1 87 ? -23.844 -2.298 22.622 1.00 81.44 87 GLY A C 1
ATOM 679 O O . GLY A 1 87 ? -24.978 -2.542 23.019 1.00 81.44 87 GLY A O 1
ATOM 680 N N . SER A 1 88 ? -22.765 -2.941 23.077 1.00 83.00 88 SER A N 1
ATOM 681 C CA . SER A 1 88 ? -22.834 -4.016 24.076 1.00 83.00 88 SER A CA 1
ATOM 682 C C . SER A 1 88 ? -23.277 -3.509 25.452 1.00 83.00 88 SER A C 1
ATOM 684 O O . SER A 1 88 ? -24.053 -4.178 26.121 1.00 83.00 88 SER A O 1
ATOM 686 N N . LYS A 1 89 ? -22.840 -2.306 25.853 1.00 82.25 89 LYS A N 1
ATOM 687 C CA . LYS A 1 89 ? -23.262 -1.654 27.108 1.00 82.25 89 LYS A CA 1
ATOM 688 C C . LYS A 1 89 ? -24.712 -1.171 27.096 1.00 82.25 89 LYS A C 1
ATOM 690 O O . LYS A 1 89 ? -25.301 -1.037 28.154 1.00 82.25 89 LYS A O 1
ATOM 695 N N . LEU A 1 90 ? -25.255 -0.846 25.924 1.00 77.19 90 LEU A N 1
ATOM 696 C CA . LEU A 1 90 ? -26.646 -0.401 25.767 1.00 77.19 90 LEU A CA 1
ATOM 697 C C . LEU A 1 90 ? -27.631 -1.564 25.590 1.00 77.19 90 LEU A C 1
ATOM 699 O O . LEU A 1 90 ? -28.836 -1.359 25.693 1.00 77.19 90 LEU A O 1
ATOM 703 N N . ALA A 1 91 ? -27.133 -2.752 25.243 1.00 68.38 91 ALA A N 1
ATOM 704 C CA . ALA A 1 91 ? -27.940 -3.952 25.033 1.00 68.38 91 ALA A CA 1
ATOM 705 C C . ALA A 1 91 ? -28.031 -4.860 26.273 1.00 68.38 91 ALA A C 1
ATOM 707 O O . ALA A 1 91 ? -28.810 -5.812 26.239 1.00 68.38 91 ALA A O 1
ATOM 708 N N . GLY A 1 92 ? -27.229 -4.596 27.311 1.00 53.19 92 GLY A N 1
ATOM 709 C CA . GLY A 1 92 ? -27.317 -5.238 28.625 1.00 53.19 92 GLY A CA 1
ATOM 710 C C . GLY A 1 92 ? -28.011 -4.320 29.610 1.00 53.19 92 GLY A C 1
ATOM 711 O O . GLY A 1 92 ? -29.087 -4.715 30.102 1.00 53.19 92 GLY A O 1
#

Secondary structure (DSSP, 8-state):
-HHHHHHHHHHHHHHHHHHHHHHHHHHHHHHHHHHHHHBTTTB-SHHHHHHHHHHHHHHHHHHHHHHHHHHHHHHHHHHHHHHHHHHHHHH-

Foldseek 3Di:
DVLVVVLVVLVVVLVVLVVVLVVVVVVLVVVLVVLVVCDPPPDDDPVSVVVNVVSVVVVVVCVVVSVVSVVVSVVSVVVSVVSVVVVVVVVD